Protein 4Y2F (pdb70)

Organism: Escherichia coli (strain K12) (NCBI:txid83333)

Foldseek 3Di:
DVCLLVVLLVQLVPDQDLVSLQVSLQVSCCVVLVWGKGKWFQDPVGQTPDQDDDPPDDDDDRVVLSVCQVQVHKAEDPDPHVNPDQWIWHFLDDPRHGGIIMIIHHPDSVSCPPVVNVVVVVSSSPSSSVSSVVNVVVVVVVD

InterPro domains:
  IPR003018 GAF domain [PF13492] (527-644)
  IPR003594 Histidine kinase/HSP90-like ATPase domain [PF02518] (776-882)
  IPR003594 Histidine kinase/HSP90-like ATPase domain [SM00387] (773-883)
  IPR003661 Signal transduction histidine kinase, dimerisation/phosphoacceptor domain [PF00512] (664-730)
  IPR003661 Signal transduction histidine kinase, dimerisation/phosphoacceptor domain [SM00388] (663-730)
  IPR003661 Signal transduction histidine kinase, dimerisation/phosphoacceptor domain [cd00082] (661-726)
  IPR003852 Signal transduction histidine kinase, osmosensitive K+ channel sensor, N-terminal [PF02702] (22-230)
  IPR004358 Signal transduction histidine kinase-related protein, C-terminal [PR00344] (810-824)
  IPR004358 Signal transduction histidine kinase-related protein, C-terminal [PR00344] (828-838)
  IPR004358 Signal transduction histidine kinase-related protein, C-terminal [PR00344] (843-861)
  IPR004358 Signal transduction histidine kinase-related protein, C-terminal [PR00344] (867-880)
  IPR005467 Histidine kinase domain [PS50109] (670-883)
  IPR025201 Sensor protein KdpD, transmembrane domain [PF13493] (403-508)
  IPR027417 P-loop containing nucleoside triphosphate hydrolase [G3DSA:3.40.50.300] (19-229)
  IPR029016 GAF-like domain superfamily [G3DSA:3.30.450.40] (512-656)
  IPR036097 Signal transduction histidine kinase, dimerisation/phosphoacceptor domain superfamily [SSF47384] (653-731)
  IPR036890 Histidine kinase/HSP90-like ATPase superfamily [G3DSA:3.30.565.10] (736-887)
  IPR036890 Histidine kinase/HSP90-like ATPase superfamily [SSF55874] (719-885)
  IPR038318 KdpD, transmembrane domain superfamily [G3DSA:1.20.120.620] (396-502)
  IPR052023 Sensor histidine kinase KdpD [PTHR45569] (2-881)

Secondary structure (DSSP, 8-state):
-TTHHHHHHHHHHT--SHHHHHHHHHHHHHHHHTEEEEEEEE-TTS-EE--SPPTTSPPPPHHHHHHHHHHT--EETTSSSSTTSSSEEEEEEETTEEEEEEEEEES-HHHHTSHHHHHHHHHHHHHHHHHHHHHHHHHHHH-

GO terms:
  GO:0005515 protein binding (F, IPI)
  GO:0000155 phosphorelay sensor kinase activity (F, IDA)
  GO:0005829 cytosol (C, IDA)
  GO:0005886 plasma membrane (C, IDA)
  GO:0030288 outer membrane-bounded periplasmic space (C, IDA)
  GO:0035865 cellular response to potassium ion (P, IDA)
  GO:0042803 protein homodimerization activity (F, IDA)
  GO:0046777 protein autophosphorylation (P, IDA)
  GO:0006470 protein dephosphorylation (P, IDA)
  GO:0106310 protein serine kinase activity (F, IDA)
  GO:0007165 signal transduction (P, IDA)
  GO:0018106 peptidyl-histidine phosphorylation (P, IMP)

Nearest PDB structures (foldseek):
  4y2f-assembly1_A  TM=1.007E+00  e=2.425E-27  Escherichia coli K-12
  4g3k-assembly1_A  TM=6.765E-01  e=1.809E-04  Aquifex aeolicus VF5
  5w10-assembly2_B  TM=6.649E-01  e=1.298E-03  Leptospira interrogans serovar Copenhageni str. Fiocruz L1-130
  3oov-assembly2_A  TM=7.134E-01  e=2.658E-03  Geobacter sulfurreducens PCA
  1tf1-assembly2_B  TM=4.638E-01  e=9.814E-01  Escherichia coli

Structure (mmCIF, N/CA/C/O backbone):
data_4Y2F
#
_entry.id   4Y2F
#
_cell.length_a   35.250
_cell.length_b   57.540
_cell.length_c   61.060
_cell.angle_alpha   90.00
_cell.angle_beta   90.00
_cell.angle_gamma   90.00
#
_symmetry.space_group_name_H-M   'P 21 21 2'
#
loop_
_entity.id
_entity.type
_entity.pdbx_description
1 polymer 'Sensor protein KdpD'
2 water water
#
loop_
_atom_site.group_PDB
_atom_site.id
_atom_site.type_symbol
_atom_site.label_atom_id
_atom_site.label_alt_id
_atom_site.label_comp_id
_atom_site.label_asym_id
_atom_site.label_entity_id
_atom_site.label_seq_id
_atom_site.pdbx_PDB_ins_code
_atom_site.Cartn_x
_atom_site.Cartn_y
_atom_site.Cartn_z
_atom_site.occupancy
_atom_site.B_iso_or_equiv
_atom_site.auth_seq_id
_atom_site.auth_comp_id
_atom_site.auth_asym_id
_atom_site.auth_atom_id
_atom_site.pdbx_PDB_model_num
ATOM 1 N N . GLY A 1 1 ? 7.083 28.022 32.392 1.00 29.21 -3 GLY A N 1
ATOM 2 C CA . GLY A 1 1 ? 7.194 29.383 31.886 1.00 26.02 -3 GLY A CA 1
ATOM 3 C C . GLY A 1 1 ? 8.343 30.183 32.481 1.00 26.89 -3 GLY A C 1
ATOM 4 O O . GLY A 1 1 ? 8.920 29.818 33.514 1.00 30.04 -3 GLY A O 1
ATOM 5 N N . ALA A 1 2 ? 8.652 31.303 31.816 1.00 25.75 -2 ALA A N 1
ATOM 6 C CA . ALA A 1 2 ? 9.783 32.146 32.190 1.00 27.80 -2 ALA A CA 1
ATOM 7 C C . ALA A 1 2 ? 9.669 32.653 33.620 1.00 32.79 -2 ALA A C 1
ATOM 8 O O . ALA A 1 2 ? 10.677 32.765 34.328 1.00 34.20 -2 ALA A O 1
ATOM 10 N N . MET A 1 3 ? 8.460 32.976 34.067 1.00 27.32 -1 MET A N 1
ATOM 11 C CA . MET A 1 3 ? 8.323 33.582 35.384 1.00 32.40 -1 MET A CA 1
ATOM 12 C C . MET A 1 3 ? 8.057 32.569 36.486 1.00 26.48 -1 MET A C 1
ATOM 13 O O . MET A 1 3 ? 7.975 32.961 37.656 1.00 27.66 -1 MET A O 1
ATOM 18 N N . ASP A 1 4 ? 7.969 31.281 36.151 1.00 23.25 0 ASP A N 1
ATOM 19 C CA . ASP A 1 4 ? 7.493 30.293 37.120 1.00 23.12 0 ASP A CA 1
ATOM 20 C C . ASP A 1 4 ? 8.463 30.109 38.282 1.00 23.03 0 ASP A C 1
ATOM 21 O O . ASP A 1 4 ? 8.033 29.940 39.432 1.00 21.59 0 ASP A O 1
ATOM 26 N N . LEU A 1 5 ? 9.769 30.105 38.007 1.00 20.63 515 LEU A N 1
ATOM 27 C CA . LEU A 1 5 ? 10.741 29.911 39.074 1.00 23.96 515 LEU A CA 1
ATOM 28 C C . LEU A 1 5 ? 10.642 31.033 40.099 1.00 23.53 515 LEU A C 1
ATOM 29 O O . LEU A 1 5 ? 10.649 30.790 41.313 1.00 24.97 515 LEU A O 1
ATOM 34 N N . TYR A 1 6 ? 10.558 32.275 39.616 1.00 26.39 516 TYR A N 1
ATOM 35 C CA . TYR A 1 6 ? 10.399 33.428 40.494 1.00 24.67 516 TYR A CA 1
ATOM 36 C C . TYR A 1 6 ? 9.100 33.344 41.289 1.00 22.83 516 TYR A C 1
ATOM 37 O O . TYR A 1 6 ? 9.088 33.628 42.493 1.00 23.84 516 TYR A O 1
ATOM 46 N N . GLU A 1 7 ? 7.996 32.961 40.638 1.00 22.85 517 GLU A N 1
ATOM 47 C CA . GLU A 1 7 ? 6.724 32.874 41.356 1.00 23.10 517 GLU A CA 1
ATOM 48 C C . GLU A 1 7 ? 6.752 31.773 42.407 1.00 21.37 517 GLU A C 1
ATOM 49 O O . GLU A 1 7 ? 6.212 31.944 43.510 1.00 26.06 517 GLU A O 1
ATOM 55 N N . MET A 1 8 ? 7.379 30.638 42.092 1.00 20.07 518 MET A N 1
ATOM 56 C CA . MET A 1 8 ? 7.513 29.592 43.095 1.00 18.96 518 MET A CA 1
ATOM 57 C C . MET A 1 8 ? 8.383 30.058 44.253 1.00 20.29 518 MET A C 1
ATOM 58 O O . MET A 1 8 ? 8.071 29.777 45.413 1.00 20.65 518 MET A O 1
ATOM 63 N N . SER A 1 9 ? 9.448 30.812 43.966 1.00 21.06 519 SER A N 1
ATOM 64 C CA . SER A 1 9 ? 10.313 31.299 45.041 1.00 24.17 519 SER A CA 1
ATOM 65 C C . SER A 1 9 ? 9.545 32.197 46.006 1.00 22.47 519 SER A C 1
ATOM 66 O O . SER A 1 9 ? 9.760 32.143 47.226 1.00 27.07 519 SER A O 1
ATOM 69 N N . LYS A 1 10 ? 8.634 33.027 45.487 1.00 23.27 520 LYS A N 1
ATOM 70 C CA . LYS A 1 10 ? 7.806 33.846 46.367 1.00 24.80 520 LYS A CA 1
ATOM 71 C C . LYS A 1 10 ? 6.925 32.980 47.253 1.00 24.27 520 LYS A C 1
ATOM 72 O O . LYS A 1 10 ? 6.770 33.261 48.451 1.00 26.26 520 LYS A O 1
ATOM 78 N N . ALA A 1 11 ? 6.354 31.914 46.686 1.00 22.95 521 ALA A N 1
ATOM 79 C CA . ALA A 1 11 ? 5.482 31.041 47.458 1.00 22.88 521 ALA A CA 1
ATOM 80 C C . ALA A 1 11 ? 6.278 30.213 48.463 1.00 22.46 521 ALA A C 1
ATOM 81 O O . ALA A 1 11 ? 5.814 29.983 49.587 1.00 27.65 521 ALA A O 1
ATOM 83 N N . LEU A 1 12 ? 7.481 29.768 48.080 1.00 21.52 522 LEU A N 1
ATOM 84 C CA . LEU A 1 12 ? 8.321 29.008 49.004 1.00 21.70 522 LEU A CA 1
ATOM 85 C C . LEU A 1 12 ? 8.822 29.867 50.156 1.00 22.86 522 LEU A C 1
ATOM 86 O O . LEU A 1 12 ? 9.009 29.358 51.271 1.00 27.47 522 LEU A O 1
ATOM 91 N N . ALA A 1 13 ? 9.035 31.168 49.914 1.00 23.62 523 ALA A N 1
ATOM 92 C CA . ALA A 1 13 ? 9.614 32.038 50.932 1.00 26.21 523 ALA A CA 1
ATOM 93 C C . ALA A 1 13 ? 8.711 32.162 52.148 1.00 32.79 523 ALA A C 1
ATOM 94 O O . ALA A 1 13 ? 9.201 32.395 53.263 1.00 28.96 523 ALA A O 1
ATOM 96 N N . VAL A 1 14 ? 7.397 32.018 51.963 1.00 26.23 524 VAL A N 1
ATOM 97 C CA . VAL A 1 14 ? 6.458 32.188 53.066 1.00 27.70 524 VAL A CA 1
ATOM 98 C C . VAL A 1 14 ? 5.973 30.866 53.635 1.00 28.17 524 VAL A C 1
ATOM 99 O O . VAL A 1 14 ? 5.142 30.867 54.562 1.00 33.23 524 VAL A O 1
ATOM 103 N N . GLY A 1 15 ? 6.449 29.743 53.106 1.00 28.52 525 GLY A N 1
ATOM 104 C CA . GLY A 1 15 ? 6.102 28.458 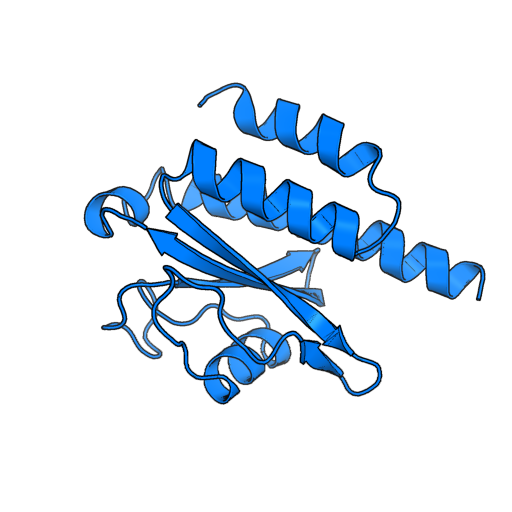53.689 1.00 30.45 525 GLY A CA 1
ATOM 105 C C . GLY A 1 15 ? 6.576 28.373 55.128 1.00 33.18 525 GLY A C 1
ATOM 106 O O . GLY A 1 15 ? 7.673 28.821 55.470 1.00 36.30 525 GLY A O 1
ATOM 107 N N . ARG A 1 16 ? 5.729 27.796 55.980 1.00 28.91 526 ARG A N 1
ATOM 108 C CA . ARG A 1 16 ? 6.000 27.721 57.407 1.00 33.56 526 ARG A CA 1
ATOM 109 C C . ARG A 1 16 ? 6.261 26.308 57.907 1.00 31.24 526 ARG A C 1
ATOM 110 O O . 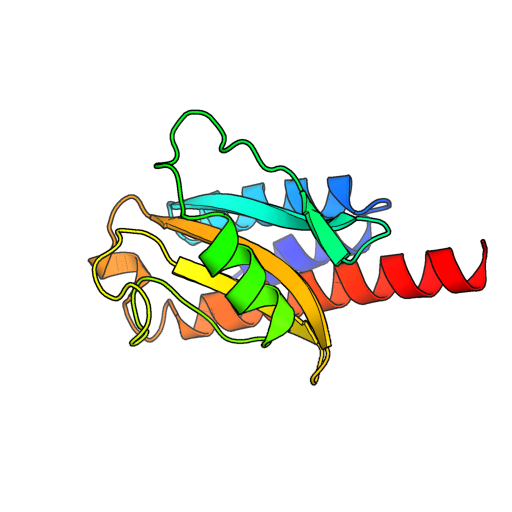ARG A 1 16 ? 6.651 26.148 59.070 1.00 40.85 526 ARG A O 1
ATOM 118 N N . SER A 1 17 ? 6.038 25.290 57.079 1.00 32.87 527 SER A N 1
ATOM 119 C CA . SER A 1 17 ? 6.134 23.897 57.489 1.00 36.42 527 SER A CA 1
ATOM 120 C C . SER A 1 17 ? 6.570 23.084 56.284 1.00 33.34 527 SER A C 1
ATOM 121 O O . SER A 1 17 ? 6.337 23.502 55.144 1.00 30.04 527 SER A O 1
ATOM 124 N N . PRO A 1 18 ? 7.206 21.928 56.495 1.00 31.48 528 PRO A N 1
ATOM 125 C CA . PRO A 1 18 ? 7.513 21.054 55.352 1.00 31.65 528 PRO A CA 1
ATOM 126 C C . PRO A 1 18 ? 6.305 20.747 54.483 1.00 33.28 528 PRO A C 1
ATOM 127 O O . PRO A 1 18 ? 6.427 20.698 53.252 1.00 29.43 528 PRO A O 1
ATOM 131 N N . GLN A 1 19 ? 5.133 20.559 55.093 1.00 35.14 529 GLN A N 1
ATOM 132 C CA . GLN A 1 19 ? 3.931 20.280 54.315 1.00 37.82 529 GLN A CA 1
ATOM 133 C C . GLN A 1 19 ? 3.567 21.456 53.414 1.00 33.98 529 GLN A C 1
ATOM 134 O O . GLN A 1 19 ? 3.151 21.255 52.265 1.00 33.39 529 GLN A O 1
ATOM 140 N N . ASP A 1 20 ? 3.715 22.685 53.920 1.00 32.76 530 ASP A N 1
ATOM 141 C CA . ASP A 1 20 ? 3.573 23.871 53.077 1.00 31.16 530 ASP A CA 1
ATOM 142 C C . ASP A 1 20 ? 4.506 23.802 51.875 1.00 26.22 530 ASP A C 1
ATOM 143 O O . ASP A 1 20 ? 4.089 24.043 50.736 1.00 25.19 530 ASP A O 1
ATOM 148 N N . ILE A 1 21 ? 5.789 23.516 52.122 1.00 24.93 531 ILE A N 1
ATOM 149 C CA . ILE A 1 21 ? 6.767 23.465 51.036 1.00 23.60 531 ILE A CA 1
ATOM 150 C C . ILE A 1 21 ? 6.403 22.373 50.040 1.00 24.72 531 ILE A C 1
ATOM 151 O O . ILE A 1 21 ? 6.480 22.575 48.822 1.00 24.82 531 ILE A O 1
ATOM 156 N N . ALA A 1 22 ? 6.007 21.201 50.542 1.00 25.99 532 ALA A N 1
ATOM 157 C CA . ALA A 1 22 ? 5.633 20.099 49.665 1.00 25.37 532 ALA A CA 1
ATOM 158 C C . ALA A 1 22 ? 4.442 20.472 48.791 1.00 25.02 532 ALA A C 1
ATOM 159 O O . ALA A 1 22 ? 4.452 20.233 47.578 1.00 27.08 532 ALA A O 1
ATOM 161 N N . ALA A 1 23 ? 3.406 21.071 49.390 1.00 25.57 533 ALA A N 1
ATOM 162 C CA . ALA A 1 23 ? 2.227 21.448 48.614 1.00 27.17 533 ALA A CA 1
ATOM 163 C C . ALA A 1 23 ? 2.573 22.479 47.546 1.00 25.90 533 ALA A C 1
ATOM 164 O O . ALA A 1 23 ? 2.162 22.349 46.386 1.00 25.45 533 ALA A O 1
ATOM 166 N N . THR A 1 24 ? 3.343 23.505 47.916 1.00 24.01 534 THR A N 1
ATOM 167 C CA . THR A 1 24 ? 3.757 24.509 46.946 1.00 25.36 534 THR A CA 1
ATOM 168 C C . THR A 1 24 ? 4.586 23.887 45.835 1.00 25.84 534 THR A C 1
ATOM 169 O O . THR A 1 24 ? 4.375 24.170 44.651 1.00 21.43 534 THR A O 1
ATOM 173 N N . SER A 1 25 ? 5.542 23.041 46.195 1.00 22.76 535 SER A N 1
ATOM 174 C CA . SER A 1 25 ? 6.377 22.426 45.173 1.00 22.92 535 SER A CA 1
ATOM 175 C C . SER A 1 25 ? 5.545 21.590 44.201 1.00 25.06 535 SER A C 1
ATOM 176 O O . SER A 1 25 ? 5.746 21.655 42.985 1.00 24.18 535 SER A O 1
ATOM 179 N N . GLU A 1 26 ? 4.582 20.821 44.712 1.00 24.57 536 GLU A N 1
ATOM 180 C CA . GLU A 1 26 ? 3.741 20.004 43.841 1.00 28.67 536 GLU A CA 1
ATOM 181 C C . GLU A 1 26 ? 2.886 20.861 42.910 1.00 23.69 536 GLU A C 1
ATOM 182 O O . GLU A 1 26 ? 2.768 20.557 41.716 1.00 27.23 536 GLU A O 1
ATOM 188 N N . GLN A 1 27 ? 2.309 21.949 43.425 1.00 23.01 537 GLN A N 1
ATOM 189 C CA . GLN A 1 27 ? 1.494 22.830 42.593 1.00 26.56 537 GLN A CA 1
ATOM 190 C C . GLN A 1 27 ? 2.305 23.366 41.423 1.00 27.98 537 GLN A C 1
ATOM 191 O O . GLN A 1 27 ? 1.869 23.315 40.264 1.00 23.28 537 GLN A O 1
ATOM 197 N N . PHE A 1 28 ? 3.510 23.858 41.706 1.00 20.37 538 PHE A N 1
ATOM 198 C CA . PHE A 1 28 ? 4.286 24.514 40.664 1.00 18.92 538 PHE A CA 1
ATOM 199 C C . PHE A 1 28 ? 4.942 23.510 39.727 1.00 21.09 538 PHE A C 1
ATOM 200 O O . PHE A 1 28 ? 5.035 23.746 38.517 1.00 18.89 538 PHE A O 1
ATOM 208 N N . ILE A 1 29 ? 5.420 22.382 40.254 1.00 22.35 539 ILE A N 1
ATOM 209 C CA . ILE A 1 29 ? 6.003 21.391 39.357 1.00 23.51 539 ILE A CA 1
ATOM 210 C C . ILE A 1 29 ? 4.927 20.813 38.438 1.00 20.97 539 ILE A C 1
ATOM 211 O O . ILE A 1 29 ? 5.154 20.624 37.236 1.00 24.25 539 ILE A O 1
ATOM 216 N N . ALA A 1 30 ? 3.722 20.578 38.972 1.00 25.49 540 ALA A N 1
ATOM 217 C CA . ALA A 1 30 ? 2.606 20.098 38.156 1.00 35.08 540 ALA A CA 1
ATOM 218 C C . ALA A 1 30 ? 2.277 21.054 37.029 1.00 28.19 540 ALA A C 1
ATOM 219 O O . ALA A 1 30 ? 2.098 20.635 35.880 1.00 36.94 540 ALA A O 1
ATOM 221 N N . SER A 1 31 ? 2.185 22.345 37.339 1.00 22.96 541 SER A N 1
ATOM 222 C CA . SER A 1 31 ? 1.808 23.331 36.340 1.00 21.95 541 SER A CA 1
ATOM 223 C C . SER A 1 31 ? 2.933 23.563 35.332 1.00 25.67 541 SER A C 1
ATOM 224 O O . SER A 1 31 ? 2.703 23.541 34.118 1.00 34.50 541 SER A O 1
ATOM 227 N N . THR A 1 32 ? 4.160 23.788 35.817 1.00 19.56 542 THR A N 1
ATOM 228 C CA . THR A 1 32 ? 5.257 24.153 34.928 1.00 17.94 542 THR A CA 1
ATOM 229 C C . THR A 1 32 ? 5.666 22.989 34.035 1.00 18.25 542 THR A C 1
ATOM 230 O O . THR A 1 32 ? 6.028 23.193 32.872 1.00 19.95 542 THR A O 1
ATOM 234 N N . PHE A 1 33 ? 5.657 21.762 34.571 1.00 15.44 543 PHE A N 1
ATOM 235 C CA . PHE A 1 33 ? 6.196 20.613 33.852 1.00 16.47 543 PHE A CA 1
ATOM 236 C C . PHE A 1 33 ? 5.116 19.657 33.387 1.00 16.10 543 PHE A C 1
ATOM 237 O O . PHE A 1 33 ? 5.437 18.563 32.912 1.00 18.04 543 PHE A O 1
ATOM 245 N N . HIS A 1 34 ? 3.849 20.049 33.500 1.00 14.07 544 HIS A N 1
ATOM 246 C CA . HIS A 1 34 ? 2.729 19.247 32.996 1.00 13.89 544 HIS A CA 1
ATOM 247 C C . HIS A 1 34 ? 2.810 17.817 33.511 1.00 14.48 544 HIS A C 1
ATOM 248 O O . HIS A 1 34 ? 2.856 16.845 32.739 1.00 15.85 544 HIS A O 1
ATOM 255 N N . ALA A 1 35 ? 2.826 17.699 34.835 1.00 13.18 545 ALA A N 1
ATOM 256 C CA . ALA A 1 35 ? 3.168 16.431 35.469 1.00 12.71 545 ALA A CA 1
ATOM 257 C C . ALA A 1 35 ? 2.440 16.306 36.789 1.00 17.73 545 ALA A C 1
ATOM 258 O O . ALA A 1 35 ? 2.028 17.301 37.387 1.00 25.84 545 ALA A O 1
ATOM 260 N N . ARG A 1 36 ? 2.244 15.074 37.228 1.00 12.99 546 ARG A N 1
ATOM 261 C CA . ARG A 1 36 ? 1.860 14.845 38.610 1.00 12.25 546 ARG A CA 1
ATOM 262 C C . ARG A 1 36 ? 3.132 14.660 39.422 1.00 12.58 546 ARG A C 1
ATOM 263 O O . ARG A 1 36 ? 4.145 14.165 38.917 1.00 15.07 546 ARG A O 1
ATOM 271 N N . SER A 1 37 ? 3.109 15.095 40.672 1.00 13.79 547 SER A N 1
ATOM 272 C CA . SER A 1 37 ? 4.327 14.962 41.453 1.00 14.68 547 SER A CA 1
ATOM 273 C C . SER A 1 37 ? 3.987 14.736 42.909 1.00 14.68 547 SER A C 1
ATOM 274 O O . SER A 1 37 ? 2.908 15.097 43.389 1.00 17.65 547 SER A O 1
ATOM 277 N N . GLN A 1 38 ? 4.948 14.142 43.614 1.00 14.20 548 GLN A N 1
ATOM 278 C CA . GLN A 1 38 ? 4.830 13.911 45.044 1.00 13.51 548 GLN A CA 1
ATOM 279 C C . GLN A 1 38 ? 6.189 14.162 45.679 1.00 14.82 548 GLN A C 1
ATOM 280 O O . GLN A 1 38 ? 7.189 13.548 45.281 1.00 14.48 548 GLN A O 1
ATOM 286 N N . VAL A 1 39 ? 6.219 15.061 46.654 1.00 16.07 549 VAL A N 1
ATOM 287 C CA . VAL A 1 39 ? 7.394 15.282 47.484 1.00 14.33 549 VAL A CA 1
ATOM 288 C C . VAL A 1 39 ? 7.367 14.292 48.642 1.00 15.37 549 VAL A C 1
ATOM 289 O O . VAL A 1 39 ? 6.321 14.082 49.277 1.00 17.02 549 VAL A O 1
ATOM 293 N N . LEU A 1 40 ? 8.520 13.671 48.891 1.00 15.59 550 LEU A N 1
ATOM 294 C CA . LEU A 1 40 ? 8.720 12.717 49.976 1.00 16.29 550 LEU A CA 1
ATOM 295 C C . LEU A 1 40 ? 9.772 13.277 50.925 1.00 17.09 550 LEU A C 1
ATOM 296 O O . LEU A 1 40 ? 10.840 13.714 50.485 1.00 17.27 550 LEU A O 1
ATOM 301 N N . LEU A 1 41 ? 9.483 13.234 52.228 1.00 18.60 551 LEU A N 1
ATOM 302 C CA . LEU A 1 41 ? 10.357 13.810 53.239 1.00 20.90 551 LEU A CA 1
ATOM 303 C C . LEU A 1 41 ? 10.741 12.749 54.263 1.00 24.27 551 LEU A C 1
ATOM 304 O O . LEU A 1 41 ? 9.927 11.873 54.584 1.00 25.36 551 LEU A O 1
ATOM 309 N N . PRO A 1 42 ? 11.964 12.794 54.792 1.00 24.33 552 PRO A N 1
ATOM 310 C CA . PRO A 1 42 ? 12.366 11.807 55.802 1.00 26.27 552 PRO A CA 1
ATOM 311 C C . PRO A 1 42 ? 11.671 12.044 57.133 1.00 32.52 552 PRO A C 1
ATOM 312 O O . PRO A 1 42 ? 11.423 13.182 57.539 1.00 35.05 552 PRO A O 1
ATOM 316 N N . ASP A 1 43 ? 11.366 10.946 57.820 1.00 30.58 553 ASP A N 1
ATOM 317 C CA . ASP A 1 43 ? 10.859 11.018 59.185 1.00 34.84 553 ASP A CA 1
ATOM 318 C C . ASP A 1 43 ? 12.032 11.008 60.167 1.00 39.28 553 ASP A C 1
ATOM 319 O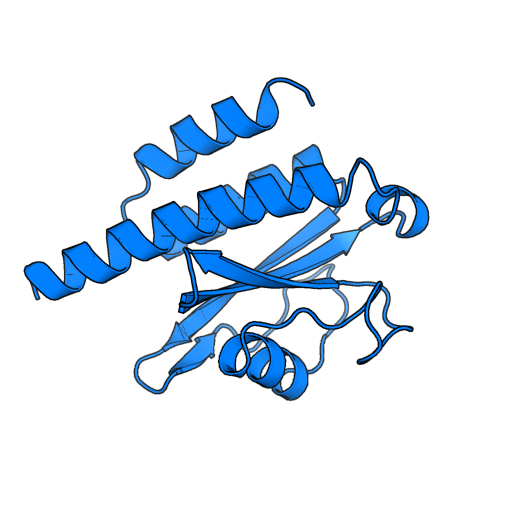 O . ASP A 1 43 ? 13.188 11.210 59.783 1.00 37.65 553 ASP A O 1
ATOM 324 N N . ASP A 1 44 ? 11.732 10.763 61.451 1.00 45.50 554 ASP A N 1
ATOM 325 C CA . ASP A 1 44 ? 12.755 10.732 62.496 1.00 54.20 554 ASP A CA 1
ATOM 326 C C . ASP A 1 44 ? 13.881 9.766 62.170 1.00 52.08 554 ASP A C 1
ATOM 327 O O . ASP A 1 44 ? 15.036 10.007 62.542 1.00 52.65 554 ASP A O 1
ATOM 332 N N . ASN A 1 45 ? 13.561 8.657 61.512 1.00 44.21 555 ASN A N 1
ATOM 333 C CA . ASN A 1 45 ? 14.511 7.589 61.246 1.00 51.92 555 ASN A CA 1
ATOM 334 C C . ASN A 1 45 ? 15.207 7.736 59.899 1.00 41.82 555 ASN A C 1
ATOM 335 O O . ASN A 1 45 ? 16.041 6.892 59.554 1.00 49.23 555 ASN A O 1
ATOM 340 N N . GLY A 1 46 ? 14.898 8.783 59.141 1.00 39.44 556 GLY A N 1
ATOM 341 C CA . GLY A 1 46 ? 15.411 8.902 57.794 1.00 36.68 556 GLY A CA 1
ATOM 342 C C . GLY A 1 46 ? 14.633 8.139 56.746 1.00 39.94 556 GLY A C 1
ATOM 343 O O . GLY A 1 46 ? 15.108 8.024 55.611 1.00 38.82 556 GLY A O 1
ATOM 344 N N . LYS A 1 47 ? 13.459 7.608 57.085 1.00 38.23 557 LYS A N 1
ATOM 345 C CA . LYS A 1 47 ? 12.624 6.893 56.127 1.00 35.74 557 LYS A CA 1
ATOM 346 C C . LYS A 1 47 ? 11.593 7.836 55.518 1.00 37.22 557 LYS A C 1
ATOM 347 O O . LYS A 1 47 ? 10.965 8.632 56.222 1.00 31.92 557 LYS A O 1
ATOM 353 N N . LEU A 1 48 ? 11.415 7.730 54.205 1.00 30.40 558 LEU A N 1
ATOM 354 C CA . LEU A 1 48 ? 10.633 8.705 53.456 1.00 27.69 558 LEU A CA 1
ATOM 355 C C . LEU A 1 48 ? 9.141 8.538 53.704 1.00 35.10 558 LEU A C 1
ATOM 356 O O . LEU A 1 48 ? 8.633 7.419 53.814 1.00 34.20 558 LEU A O 1
ATOM 361 N N . GLN A 1 49 ? 8.435 9.664 53.767 1.00 26.93 559 GLN A N 1
ATOM 362 C CA . GLN A 1 49 ? 6.991 9.669 53.918 1.00 31.78 559 GLN A CA 1
ATOM 363 C C . GLN A 1 49 ? 6.398 10.727 53.000 1.00 31.61 559 GLN A C 1
ATOM 364 O O . GLN A 1 49 ? 7.005 11.784 52.792 1.00 28.09 559 GLN A O 1
ATOM 370 N N . PRO A 1 50 ? 5.207 10.476 52.440 1.00 32.81 560 PRO A N 1
ATOM 371 C CA . PRO A 1 50 ? 4.394 9.269 52.657 1.00 39.54 560 PRO A CA 1
ATOM 372 C C . PRO A 1 50 ? 4.880 8.019 51.906 1.00 58.92 560 PRO A C 1
ATOM 373 O O . PRO A 1 50 ? 5.690 8.118 50.981 1.00 56.8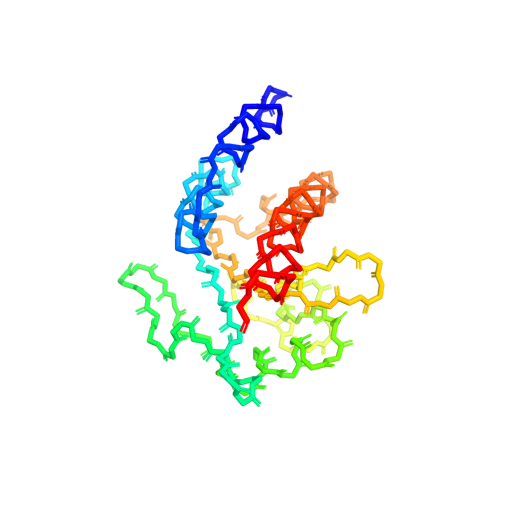4 560 PRO A O 1
ATOM 377 N N . LEU A 1 51 ? 4.397 6.850 52.334 1.00 73.64 561 LEU A N 1
ATOM 378 C CA . LEU A 1 51 ? 4.620 5.589 51.637 1.00 75.10 561 LEU A CA 1
ATOM 379 C C . LEU A 1 51 ? 3.476 5.229 50.698 1.00 78.98 561 LEU A C 1
ATOM 380 O O . LEU A 1 51 ? 3.494 4.144 50.106 1.00 78.53 561 LEU A O 1
ATOM 385 N N . THR A 1 52 ? 2.488 6.111 50.552 1.00 78.72 562 THR A N 1
ATOM 386 C CA . THR A 1 52 ? 1.294 5.857 49.755 1.00 78.08 562 THR A CA 1
ATOM 387 C C . THR A 1 52 ? 1.206 6.907 48.655 1.00 73.64 562 THR A C 1
ATOM 388 O O . THR A 1 52 ? 1.144 8.108 48.941 1.00 74.66 562 THR A O 1
ATOM 392 N N . HIS A 1 53 ? 1.190 6.451 47.404 1.00 66.58 563 HIS A N 1
ATOM 393 C CA . HIS A 1 53 ? 1.127 7.354 46.267 1.00 53.77 563 HIS A CA 1
ATOM 394 C C . HIS A 1 53 ? -0.272 7.959 46.151 1.00 49.21 563 HIS A C 1
ATOM 395 O O . HIS A 1 53 ? -1.258 7.360 46.590 1.00 41.68 563 HIS A O 1
ATOM 402 N N . PRO A 1 54 ? -0.390 9.136 45.550 1.00 47.22 564 PRO A N 1
ATOM 403 C CA . PRO A 1 54 ? -1.711 9.744 45.384 1.00 49.20 564 PRO A CA 1
ATOM 404 C C . PRO A 1 54 ? -2.414 9.232 44.133 1.00 46.40 564 PRO A C 1
ATOM 405 O O . PRO A 1 54 ? -1.792 8.736 43.187 1.00 30.68 564 PRO A O 1
ATOM 409 N N . GLN A 1 55 ? -3.744 9.341 44.156 1.00 50.36 565 GLN A N 1
ATOM 410 C CA . GLN A 1 55 ? -4.544 8.997 42.988 1.00 53.12 565 GLN A CA 1
ATOM 411 C C . GLN A 1 55 ? -4.038 9.765 41.777 1.00 46.99 565 GLN A C 1
ATOM 412 O O . GLN A 1 55 ? -3.730 10.957 41.860 1.00 54.28 565 GLN A O 1
ATOM 418 N N . GLY A 1 56 ? -3.922 9.067 40.653 1.00 36.25 566 GLY A N 1
ATOM 419 C CA . GLY A 1 56 ? -3.427 9.654 39.432 1.00 26.52 566 GLY A CA 1
ATOM 420 C C . GLY A 1 56 ? -1.958 9.398 39.149 1.00 22.75 566 GLY A C 1
ATOM 421 O O . GLY A 1 56 ? -1.534 9.565 38.004 1.00 23.27 566 GLY A O 1
ATOM 422 N N . MET A 1 57 ? -1.168 9.021 40.155 1.00 21.97 567 MET A N 1
ATOM 423 C CA . MET A 1 57 ? 0.219 8.633 39.935 1.00 21.14 567 MET A CA 1
ATOM 424 C C . MET A 1 57 ? 0.380 7.117 39.921 1.00 21.42 567 MET A C 1
ATOM 425 O O . MET A 1 57 ? -0.269 6.395 40.681 1.00 23.17 567 MET A O 1
ATOM 430 N N . THR A 1 58 ? 1.276 6.651 39.072 1.00 21.52 568 THR A N 1
ATOM 431 C CA . THR A 1 58 ? 1.610 5.237 39.067 1.00 22.09 568 THR A CA 1
ATOM 432 C C . THR A 1 58 ? 2.472 4.943 40.293 1.00 20.89 568 THR A C 1
ATOM 433 O O . THR A 1 58 ? 3.285 5.775 40.698 1.00 21.90 568 THR A O 1
ATOM 437 N N . PRO A 1 59 ? 2.305 3.778 40.925 1.00 21.38 569 PRO A N 1
ATOM 438 C CA . PRO A 1 59 ? 3.133 3.468 42.099 1.00 22.18 569 PRO A CA 1
ATOM 439 C C . PRO A 1 59 ? 4.603 3.338 41.729 1.00 24.45 569 PRO A C 1
ATOM 440 O O . PRO A 1 59 ? 4.955 2.700 40.734 1.00 28.30 569 PRO A O 1
ATOM 444 N N . TRP A 1 60 ? 5.458 3.928 42.550 1.00 24.40 570 TRP A N 1
ATOM 445 C CA . TRP A 1 60 ? 6.902 3.803 42.402 1.00 28.70 570 TRP A CA 1
ATOM 446 C C . TRP A 1 60 ? 7.430 2.824 43.438 1.00 32.60 570 TRP A C 1
ATOM 447 O O . TRP A 1 60 ? 6.725 2.416 44.365 1.00 25.87 570 TRP A O 1
ATOM 458 N N . ASP A 1 61 ? 8.686 2.430 43.262 1.00 32.40 571 ASP A N 1
ATOM 459 C CA . ASP A 1 61 ? 9.302 1.493 44.188 1.00 34.45 571 ASP A CA 1
ATOM 460 C C . ASP A 1 61 ? 9.794 2.257 45.412 1.00 20.20 571 ASP A C 1
ATOM 461 O O . ASP A 1 61 ? 10.665 3.129 45.300 1.00 23.03 571 ASP A O 1
ATOM 466 N N . ASP A 1 62 ? 9.220 1.937 46.578 1.00 31.28 572 ASP A N 1
ATOM 467 C CA . ASP A 1 62 ? 9.575 2.640 47.808 1.00 34.20 572 ASP A CA 1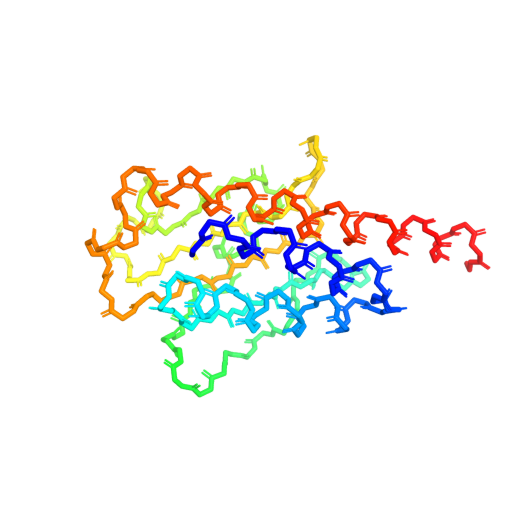
ATOM 468 C C . ASP A 1 62 ? 11.047 2.477 48.146 1.00 27.52 572 ASP A C 1
ATOM 469 O O . ASP A 1 62 ? 11.681 3.415 48.645 1.00 22.40 572 ASP A O 1
ATOM 474 N N . ALA A 1 63 ? 11.611 1.297 47.891 1.00 25.68 573 ALA A N 1
ATOM 475 C CA . ALA A 1 63 ? 12.996 1.057 48.270 1.00 27.97 573 ALA A CA 1
ATOM 476 C C . ALA A 1 63 ? 13.974 1.746 47.330 1.00 23.28 573 ALA A C 1
ATOM 477 O O . ALA A 1 63 ? 15.043 2.182 47.773 1.00 23.84 573 ALA A O 1
ATOM 479 N N . ILE A 1 64 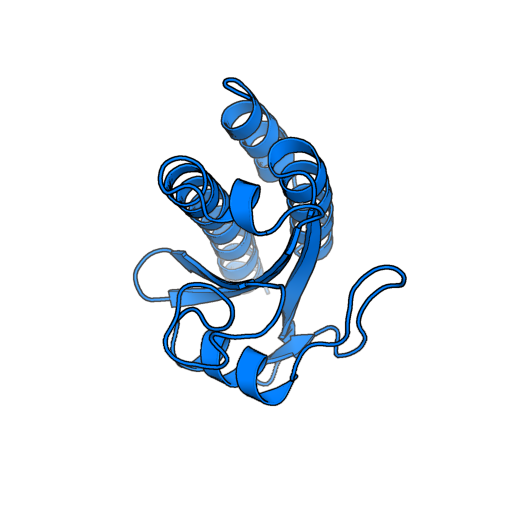? 13.628 1.874 46.047 1.00 21.88 574 ILE A N 1
ATOM 480 C CA . ILE A 1 64 ? 14.463 2.637 45.128 1.00 19.54 574 ILE A CA 1
ATOM 481 C C . ILE A 1 64 ? 14.384 4.127 45.447 1.00 18.44 574 ILE A C 1
ATOM 482 O O . ILE A 1 64 ? 15.395 4.842 45.392 1.00 19.54 574 ILE A O 1
ATOM 487 N N . ALA A 1 65 ? 13.194 4.607 45.830 1.00 17.49 575 ALA A N 1
ATOM 488 C CA . ALA A 1 65 ? 13.085 5.975 46.331 1.00 16.09 575 ALA A CA 1
ATOM 489 C C . ALA A 1 65 ? 13.990 6.179 47.541 1.00 15.32 575 ALA A C 1
ATOM 490 O O . ALA A 1 65 ? 14.745 7.159 47.611 1.00 17.96 575 ALA A O 1
ATOM 492 N N . GLN A 1 66 ? 13.948 5.246 48.500 1.00 19.35 576 GLN A N 1
ATOM 493 C CA . GLN A 1 66 ? 14.843 5.349 49.647 1.00 20.49 576 GLN A CA 1
ATOM 494 C C . GLN A 1 66 ? 16.306 5.349 49.208 1.00 20.11 576 GLN A C 1
ATOM 495 O O . GLN A 1 66 ? 17.124 6.096 49.763 1.00 24.65 576 GLN A O 1
ATOM 501 N N . TRP A 1 67 ? 16.656 4.514 48.219 1.00 19.29 577 TRP A N 1
ATOM 502 C CA . TRP A 1 67 ? 18.022 4.482 47.689 1.00 22.50 577 TRP A CA 1
ATOM 503 C C . TRP A 1 67 ? 18.430 5.842 47.133 1.00 19.30 577 TRP A C 1
ATOM 504 O O . TRP A 1 67 ? 19.544 6.324 47.383 1.00 21.99 577 TRP A O 1
ATOM 515 N N . SER A 1 68 ? 17.540 6.468 46.356 1.00 17.74 578 SER A N 1
ATOM 516 C CA . SER A 1 68 ? 17.826 7.777 45.786 1.00 17.32 578 SER A CA 1
ATOM 517 C C . SER A 1 68 ? 18.078 8.810 46.880 1.00 18.82 578 SER A C 1
ATOM 518 O O . SER A 1 68 ? 19.008 9.626 46.774 1.00 18.56 578 SER A O 1
ATOM 521 N N . PHE A 1 69 ? 17.249 8.798 47.929 1.00 16.81 579 PHE A N 1
ATOM 522 C CA . PHE A 1 69 ? 17.420 9.731 49.039 1.00 19.69 579 PHE A CA 1
ATOM 523 C C . PHE A 1 69 ? 18.711 9.456 49.798 1.00 21.76 579 PHE A C 1
ATOM 524 O O . PHE A 1 69 ? 19.450 10.383 50.155 1.00 24.07 579 PHE A O 1
ATOM 532 N N . ASP A 1 70 ? 18.985 8.179 50.077 1.00 21.59 580 ASP A N 1
ATOM 533 C CA . ASP A 1 70 ? 20.159 7.822 50.865 1.00 27.00 580 ASP A CA 1
ATOM 534 C C . ASP A 1 70 ? 21.448 8.177 50.133 1.00 25.14 580 ASP A C 1
ATOM 535 O O . ASP A 1 70 ? 22.420 8.621 50.758 1.00 30.14 580 ASP A O 1
ATOM 540 N N . LYS A 1 71 ? 21.482 7.971 48.815 1.00 25.23 581 LYS A N 1
ATOM 541 C CA . LYS A 1 71 ? 22.675 8.195 48.006 1.00 28.28 581 LYS A CA 1
ATOM 542 C C . LYS A 1 71 ? 22.740 9.596 47.412 1.00 24.62 581 LYS A C 1
ATOM 543 O O . LYS A 1 71 ? 23.797 9.984 46.900 1.00 27.33 581 LYS A O 1
ATOM 549 N N . GLY A 1 72 ? 21.650 10.353 47.473 1.00 21.47 582 GLY A N 1
ATOM 550 C CA . GLY A 1 72 ? 21.598 11.649 46.813 1.00 19.39 582 GLY A CA 1
ATOM 551 C C . GLY A 1 72 ? 21.723 11.564 45.309 1.00 20.14 582 GLY A C 1
ATOM 552 O O . GLY A 1 72 ? 22.376 12.412 44.693 1.00 20.99 582 GLY A O 1
ATOM 553 N N . LEU A 1 73 ? 21.135 10.533 44.702 1.00 19.81 583 LEU A N 1
ATOM 554 C CA . LEU A 1 73 ? 21.278 10.273 43.282 1.00 18.29 583 LEU A CA 1
ATOM 555 C C . LEU A 1 73 ? 19.899 10.072 42.673 1.00 15.54 583 LEU A C 1
ATOM 556 O O . LEU A 1 73 ? 19.020 9.473 43.304 1.00 18.32 583 LEU A O 1
ATOM 561 N N . PRO A 1 74 ? 19.680 10.553 41.454 1.00 15.70 584 PRO A N 1
ATOM 562 C CA . PRO A 1 74 ? 18.394 10.325 40.794 1.00 15.68 584 PRO A CA 1
ATOM 563 C C . PRO A 1 74 ? 18.244 8.872 40.351 1.00 16.02 584 PRO A C 1
ATOM 564 O O . PRO A 1 74 ? 19.223 8.131 40.191 1.00 17.02 584 PRO A O 1
ATOM 568 N N . ALA A 1 75 ? 16.984 8.472 40.178 1.00 14.27 585 ALA A N 1
ATOM 569 C CA . ALA A 1 75 ? 16.628 7.170 39.637 1.00 14.67 585 ALA A CA 1
ATOM 570 C C . ALA A 1 75 ? 15.422 7.375 38.720 1.00 14.20 585 ALA A C 1
ATOM 571 O O . ALA A 1 75 ? 14.849 8.472 38.621 1.00 17.58 585 ALA A O 1
ATOM 573 N N . GLY A 1 76 ? 15.016 6.325 38.053 1.00 18.03 586 GLY A N 1
ATOM 574 C CA . GLY A 1 76 ? 13.928 6.447 37.130 1.00 14.23 586 GLY A CA 1
ATOM 575 C C . GLY A 1 76 ? 14.427 6.899 35.775 1.00 11.61 586 GLY A C 1
ATOM 576 O O . GLY A 1 76 ? 15.599 6.755 35.412 1.00 12.77 586 GLY A O 1
ATOM 577 N N . ALA A 1 77 ? 13.497 7.452 35.016 1.00 12.14 587 ALA A N 1
ATOM 578 C CA . ALA A 1 77 ? 13.790 7.844 33.641 1.00 12.87 587 ALA A CA 1
ATOM 579 C C . ALA A 1 77 ? 14.969 8.809 33.572 1.00 13.62 587 ALA A C 1
ATOM 580 O O . ALA A 1 77 ? 15.085 9.740 34.372 1.00 14.02 587 ALA A O 1
ATOM 582 N N . GLY A 1 78 ? 15.840 8.580 32.587 1.00 13.40 588 GLY A N 1
ATOM 583 C CA . GLY A 1 78 ? 17.023 9.395 32.435 1.00 15.36 588 GLY A CA 1
ATOM 584 C C . GLY A 1 78 ? 18.224 8.913 33.215 1.00 14.41 588 GLY A C 1
ATOM 585 O O . GLY A 1 78 ? 19.282 9.553 33.148 1.00 16.78 588 GLY A O 1
ATOM 586 N N . THR A 1 79 ? 18.097 7.799 33.941 1.00 13.41 589 THR A N 1
ATOM 587 C CA . THR A 1 79 ? 19.187 7.212 34.717 1.00 14.19 589 THR A CA 1
ATOM 588 C C . THR A 1 79 ? 19.348 5.743 34.352 1.00 13.91 589 THR A C 1
ATOM 589 O O . THR A 1 79 ? 18.511 5.147 33.664 1.00 16.00 589 THR A O 1
ATOM 593 N N . ASP A 1 80 ? 20.410 5.137 34.869 1.00 14.72 590 ASP A N 1
ATOM 594 C CA . ASP A 1 80 ? 20.658 3.715 34.655 1.00 15.80 590 ASP A CA 1
ATOM 595 C C . ASP A 1 80 ? 19.989 2.833 35.710 1.00 15.40 590 ASP A C 1
ATOM 596 O O . ASP A 1 80 ? 20.158 1.611 35.663 1.00 16.57 590 ASP A O 1
ATOM 601 N N . THR A 1 81 ? 19.220 3.409 36.636 1.00 14.96 591 THR A N 1
ATOM 602 C CA . THR A 1 81 ? 18.473 2.680 37.662 1.00 16.51 591 THR A CA 1
ATOM 603 C C . THR A 1 81 ? 16.987 2.851 37.340 1.00 13.92 591 THR A C 1
ATOM 604 O O . THR A 1 81 ? 16.465 3.969 37.378 1.00 20.76 591 THR A O 1
ATOM 608 N N . LEU A 1 82 ? 16.293 1.763 37.065 1.00 27.03 592 LEU A N 1
ATOM 609 C CA . LEU A 1 82 ? 14.930 1.832 36.556 1.00 18.97 592 LEU A CA 1
ATOM 610 C C . LEU A 1 82 ? 14.820 2.798 35.373 1.00 16.25 592 LEU A C 1
ATOM 611 O O . LEU A 1 82 ? 13.978 3.708 35.387 1.00 15.71 592 LEU A O 1
ATOM 616 N N . PRO A 1 83 ? 15.622 2.615 34.322 1.00 15.08 593 PRO A N 1
ATOM 617 C CA . PRO A 1 83 ? 15.554 3.525 33.168 1.00 16.37 593 PRO A CA 1
ATOM 618 C C . PRO A 1 83 ? 14.227 3.490 32.450 1.00 16.36 593 PRO A C 1
ATOM 619 O O . PRO A 1 83 ? 13.907 4.447 31.732 1.00 16.97 593 PRO A O 1
ATOM 623 N N . GLY A 1 84 ? 13.451 2.423 32.607 1.00 14.67 594 GLY A N 1
ATOM 624 C CA . GLY A 1 84 ? 12.253 2.240 31.823 1.00 13.67 594 GLY A CA 1
ATOM 625 C C . GLY A 1 84 ? 10.960 2.688 32.463 1.00 13.32 594 GLY A C 1
ATOM 626 O O . GLY A 1 84 ? 9.905 2.552 31.839 1.00 15.87 594 GLY A O 1
ATOM 627 N N . VAL A 1 85 ? 10.986 3.194 33.694 1.00 12.31 595 VAL A N 1
ATOM 628 C CA . VAL A 1 85 ? 9.754 3.630 34.365 1.00 13.01 595 VAL A CA 1
ATOM 629 C C . VAL A 1 85 ? 9.278 4.967 33.802 1.00 10.74 595 VAL A C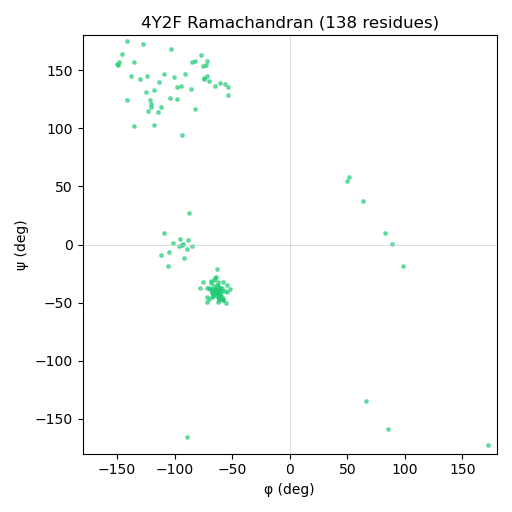 1
ATOM 630 O O . VAL A 1 85 ? 10.087 5.754 33.298 1.00 12.88 595 VAL A O 1
ATOM 634 N N . PRO A 1 86 ? 7.979 5.265 33.871 1.00 13.44 596 PRO A N 1
ATOM 635 C CA . PRO A 1 86 ? 7.459 6.504 33.270 1.00 13.13 596 PRO A CA 1
ATOM 636 C C . PRO A 1 86 ? 7.509 7.701 34.205 1.00 12.97 596 PRO A C 1
ATOM 637 O O . PRO A 1 86 ? 6.700 8.628 34.044 1.00 14.67 596 PRO A O 1
ATOM 641 N N . TYR A 1 87 ? 8.437 7.712 35.156 1.00 12.28 597 TYR A N 1
ATOM 642 C CA . TYR A 1 87 ? 8.571 8.821 36.094 1.00 10.97 597 TYR A CA 1
ATOM 643 C C . TYR A 1 87 ? 10.045 9.000 36.429 1.00 10.72 597 TYR A C 1
ATOM 644 O O . TYR A 1 87 ? 10.884 8.128 36.170 1.00 11.50 597 TYR A O 1
ATOM 653 N N . GLN A 1 88 ? 10.365 10.155 37.002 1.00 11.88 598 GLN A N 1
ATOM 654 C CA . GLN A 1 88 ? 11.690 10.409 37.550 1.00 10.96 598 GLN A CA 1
ATOM 655 C C . GLN A 1 88 ? 11.625 10.454 39.071 1.00 10.61 598 GLN A C 1
ATOM 656 O O . GLN A 1 88 ? 10.636 10.900 39.652 1.00 12.68 598 GLN A O 1
ATOM 662 N N . ILE A 1 89 ? 12.704 9.994 39.713 1.00 12.52 599 ILE A N 1
ATOM 663 C CA . ILE A 1 89 ? 12.881 10.111 41.155 1.00 12.80 599 ILE A CA 1
ATOM 664 C C . ILE A 1 89 ? 14.077 11.038 41.348 1.00 12.74 599 ILE A C 1
ATOM 665 O O . ILE A 1 89 ? 15.209 10.688 40.981 1.00 13.22 599 ILE A O 1
ATOM 670 N N . LEU A 1 90 ? 13.836 12.226 41.915 1.00 13.03 600 LEU A N 1
ATOM 671 C CA . LEU A 1 90 ? 14.850 13.286 41.948 1.00 13.57 600 LEU A CA 1
ATOM 672 C C . LEU A 1 90 ? 15.171 13.700 43.377 1.00 12.54 600 LEU A C 1
ATOM 673 O O . LEU A 1 90 ? 14.262 14.103 44.128 1.00 15.00 600 LEU A O 1
ATOM 678 N N . PRO A 1 91 ? 16.425 13.648 43.794 1.00 14.13 601 PRO A N 1
ATOM 679 C CA . PRO A 1 91 ? 16.762 14.160 45.127 1.00 14.05 601 PRO A CA 1
ATOM 680 C C . PRO A 1 91 ? 16.647 15.675 45.199 1.00 19.51 601 PRO A C 1
ATOM 681 O O . PRO A 1 91 ? 16.987 16.400 44.260 1.00 18.61 601 PRO A O 1
ATOM 685 N N . LEU A 1 92 ? 16.125 16.147 46.329 1.00 15.37 602 LEU A N 1
ATOM 686 C CA . LEU A 1 92 ? 16.068 17.580 46.623 1.00 13.49 602 LEU A CA 1
ATOM 687 C C . LEU A 1 92 ? 17.319 17.916 47.421 1.00 15.42 602 LEU A C 1
ATOM 688 O O . LEU A 1 92 ? 17.346 17.777 48.648 1.00 18.56 602 LEU A O 1
ATOM 693 N N . LYS A 1 93 ? 18.365 18.365 46.731 1.00 17.23 603 LYS A N 1
ATOM 694 C CA . LYS A 1 93 ? 19.680 18.504 47.329 1.00 19.63 603 LYS A CA 1
ATOM 695 C C . LYS A 1 93 ? 20.090 19.963 47.416 1.00 21.71 603 LYS A C 1
ATOM 696 O O . LYS A 1 93 ? 19.862 20.744 46.486 1.00 25.20 603 LYS A O 1
ATOM 702 N N . SER A 1 94 ? 20.706 20.320 48.530 1.00 22.22 604 SER A N 1
ATOM 703 C CA . SER A 1 94 ? 21.410 21.587 48.647 1.00 24.06 604 SER A CA 1
ATOM 704 C C . SER A 1 94 ? 22.838 21.241 49.030 1.00 24.75 604 SER A C 1
ATOM 705 O O . SER A 1 94 ? 23.078 20.691 50.112 1.00 26.97 604 SER A O 1
ATOM 708 N N . GLY A 1 95 ? 23.777 21.539 48.139 1.00 28.03 605 GLY A N 1
ATOM 709 C CA . GLY A 1 95 ? 25.128 21.053 48.339 1.00 29.29 605 GLY A CA 1
ATOM 710 C C . GLY A 1 95 ? 25.142 19.541 48.230 1.00 26.26 605 GLY A C 1
ATOM 711 O O . GLY A 1 95 ? 24.520 18.952 47.337 1.00 31.87 605 GLY A O 1
ATOM 712 N N . GLU A 1 96 ? 25.825 18.900 49.172 1.00 31.24 606 GLU A N 1
ATOM 713 C CA . GLU A 1 96 ? 25.908 17.446 49.195 1.00 30.60 606 GLU A CA 1
ATOM 714 C C . GLU A 1 96 ? 24.785 16.789 49.991 1.00 31.23 606 GLU A C 1
ATOM 715 O O . GLU A 1 96 ? 24.688 15.557 49.993 1.00 35.82 606 GLU A O 1
ATOM 721 N N . LYS A 1 97 ? 23.921 17.570 50.636 1.00 23.68 607 LYS A N 1
ATOM 722 C CA . LYS A 1 97 ? 22.892 17.045 51.523 1.00 25.75 607 LYS A CA 1
ATOM 723 C C . LYS A 1 97 ? 21.556 16.952 50.802 1.00 27.17 607 LYS A C 1
ATOM 724 O O . LYS A 1 97 ? 21.140 17.889 50.115 1.00 21.84 607 LYS A O 1
ATOM 730 N N . THR A 1 98 ? 20.873 15.827 50.988 1.00 21.77 608 THR A N 1
ATOM 731 C CA . THR A 1 98 ? 19.559 15.595 50.405 1.00 19.00 608 THR A CA 1
ATOM 732 C C . THR A 1 98 ? 18.510 15.759 51.499 1.00 19.81 608 THR A C 1
ATOM 733 O O . THR A 1 98 ? 18.620 15.146 52.570 1.00 23.22 608 THR A O 1
ATOM 737 N N . TYR A 1 99 ? 17.527 16.622 51.253 1.00 20.56 609 TYR A N 1
ATOM 738 C CA . TYR A 1 99 ? 16.511 16.955 52.241 1.00 18.69 609 TYR A CA 1
ATOM 739 C C . TYR A 1 99 ? 15.177 16.299 51.953 1.00 20.41 609 TYR A C 1
ATOM 740 O O . TYR A 1 99 ? 14.263 16.389 52.778 1.00 24.06 609 TYR A O 1
ATOM 749 N N . GLY A 1 100 ? 15.057 15.638 50.810 1.00 17.99 610 GLY A N 1
ATOM 750 C CA . GLY A 1 100 ? 13.817 15.008 50.424 1.00 19.01 610 GLY A CA 1
ATOM 751 C C . GLY A 1 100 ? 13.955 14.523 48.997 1.00 14.14 610 GLY A C 1
ATOM 752 O O . GLY A 1 100 ? 15.043 14.551 48.420 1.00 15.56 610 GLY A O 1
ATOM 753 N N . LEU A 1 101 ? 12.834 14.054 48.453 1.00 14.83 611 LEU A N 1
ATOM 754 C CA . LEU A 1 101 ? 12.795 13.628 47.062 1.00 14.36 611 LEU A CA 1
ATOM 755 C C . LEU A 1 101 ? 11.531 14.180 46.436 1.00 15.88 611 LEU A C 1
ATOM 756 O O . LEU A 1 101 ? 10.552 14.485 47.125 1.00 16.96 611 LEU A O 1
ATOM 761 N N . VAL A 1 102 ? 11.551 14.310 45.112 1.00 13.48 612 VAL A N 1
ATOM 762 C CA . VAL A 1 102 ? 10.311 14.510 44.375 1.00 14.88 612 VAL A CA 1
ATOM 763 C C . VAL A 1 102 ? 10.212 13.427 43.305 1.00 14.30 612 VAL A C 1
ATOM 764 O O . VAL A 1 102 ? 11.193 13.135 42.602 1.00 15.04 612 VAL A O 1
ATOM 768 N N . VAL A 1 103 ? 9.057 12.788 43.238 1.00 13.04 613 VAL A N 1
ATOM 769 C CA . VAL A 1 103 ? 8.730 11.862 42.158 1.00 12.29 613 VAL A CA 1
ATOM 770 C C . VAL A 1 103 ? 7.896 12.658 41.161 1.00 12.79 613 VAL A C 1
ATOM 771 O O . VAL A 1 103 ? 6.898 13.286 41.544 1.00 13.65 613 VAL A O 1
ATOM 775 N N . VAL A 1 104 ? 8.327 12.675 39.899 1.00 12.25 614 VAL A N 1
ATOM 776 C CA . VAL A 1 104 ? 7.678 13.462 38.846 1.00 11.06 614 VAL A CA 1
ATOM 777 C C . VAL A 1 104 ? 7.215 12.511 37.747 1.00 10.58 614 VAL A C 1
ATOM 778 O O . VAL A 1 104 ? 8.052 11.863 37.103 1.00 10.90 614 VAL A O 1
ATOM 782 N N . GLU A 1 105 ? 5.905 12.469 37.510 1.00 11.28 615 GLU A N 1
ATOM 783 C CA . GLU A 1 105 ? 5.325 11.622 36.468 1.00 9.76 615 GLU A CA 1
ATOM 784 C C . GLU A 1 105 ? 4.641 12.507 35.434 1.00 10.42 615 GLU A C 1
ATOM 785 O O . GLU A 1 105 ? 3.535 13.003 35.686 1.00 11.42 615 GLU A O 1
ATOM 791 N N . PRO A 1 106 ? 5.249 12.728 34.271 1.00 10.63 616 PRO A N 1
ATOM 792 C CA . PRO A 1 106 ? 4.672 13.667 33.301 1.00 11.68 616 PRO A CA 1
ATOM 793 C C . PRO A 1 106 ? 3.581 13.023 32.465 1.00 12.61 616 PRO A C 1
ATOM 794 O O . PRO A 1 106 ? 3.562 11.812 32.240 1.00 14.26 616 PRO A O 1
ATOM 798 N N . GLY A 1 107 ? 2.713 13.862 31.919 1.00 15.38 617 GLY A N 1
ATOM 799 C CA . GLY A 1 107 ? 1.762 13.370 30.936 1.00 16.95 617 GLY A CA 1
ATOM 800 C C . GLY A 1 107 ? 2.444 12.897 29.670 1.00 17.35 617 GLY A C 1
ATOM 801 O O . GLY A 1 107 ? 1.954 11.971 29.007 1.00 21.61 617 GLY A O 1
ATOM 802 N N . ASN A 1 108 ? 3.579 13.503 29.332 1.00 15.94 618 ASN A N 1
ATOM 803 C CA . ASN A 1 108 ? 4.332 13.228 28.113 1.00 16.40 618 ASN A CA 1
ATOM 804 C C . ASN A 1 108 ? 5.801 13.132 28.533 1.00 15.78 618 ASN A C 1
ATOM 805 O O . ASN A 1 108 ? 6.459 14.148 28.762 1.00 13.78 618 ASN A O 1
ATOM 810 N N . LEU A 1 109 ? 6.319 11.909 28.646 1.00 15.12 619 LEU A N 1
ATOM 811 C CA . LEU A 1 109 ? 7.690 11.724 29.107 1.00 14.51 619 LEU A CA 1
ATOM 812 C C . LEU A 1 109 ? 8.711 12.298 28.126 1.00 14.81 619 LEU A C 1
ATOM 813 O O . LEU A 1 109 ? 9.726 12.862 28.557 1.00 14.07 619 LEU A O 1
ATOM 818 N N . ARG A 1 110 ? 8.447 12.211 26.817 1.00 16.26 620 ARG A N 1
ATOM 819 C CA . ARG A 1 110 ? 9.379 12.784 25.848 1.00 16.75 620 ARG A CA 1
ATOM 820 C C . ARG A 1 110 ? 9.507 14.286 26.020 1.00 18.76 620 ARG A C 1
ATOM 821 O O . ARG A 1 110 ? 10.590 14.835 25.801 1.00 17.92 620 ARG A O 1
ATOM 829 N N . GLN A 1 111 ? 8.428 14.954 26.436 1.00 14.36 621 GLN A N 1
ATOM 830 C CA . GLN A 1 111 ? 8.477 16.390 26.678 1.00 14.08 621 GLN A CA 1
ATOM 831 C C . GLN A 1 111 ? 9.273 16.705 27.937 1.00 12.04 621 GLN A C 1
ATOM 832 O O . GLN A 1 111 ? 10.139 17.589 27.927 1.00 14.06 621 GLN A O 1
ATOM 838 N N . LEU A 1 112 ? 9.040 15.966 29.024 1.00 11.94 622 LEU A N 1
ATOM 839 C CA . LEU A 1 112 ? 9.775 16.216 30.257 1.00 11.73 622 LEU A CA 1
ATOM 840 C C . LEU A 1 112 ? 11.266 15.987 30.080 1.00 11.90 622 LEU A C 1
ATOM 841 O O . LEU A 1 112 ? 12.081 16.691 30.692 1.00 12.49 622 LEU A O 1
ATOM 846 N N . MET A 1 113 ? 11.642 15.012 29.261 1.00 12.66 623 MET A N 1
ATOM 847 C CA . MET A 1 113 ? 13.037 14.617 29.119 1.00 13.83 623 MET A CA 1
ATOM 848 C C . MET A 1 113 ? 13.809 15.472 28.119 1.00 13.80 623 MET A C 1
ATOM 849 O O . MET A 1 113 ? 15.013 15.256 27.944 1.00 15.15 623 MET A O 1
ATOM 854 N N . ILE A 1 114 ? 13.153 16.444 27.487 1.00 12.70 624 ILE A N 1
ATOM 855 C CA . ILE A 1 114 ? 13.900 17.423 26.681 1.00 12.72 624 ILE A CA 1
ATOM 856 C C . ILE A 1 114 ? 14.989 18.032 27.559 1.00 12.55 624 ILE A C 1
ATOM 857 O O . ILE A 1 114 ? 14.698 18.468 28.695 1.00 12.14 624 ILE A O 1
ATOM 862 N N . PRO A 1 115 ? 16.244 18.056 27.129 1.00 11.82 625 PRO A N 1
ATOM 863 C CA . PRO A 1 115 ? 17.317 18.524 28.031 1.00 12.21 625 PRO A CA 1
ATOM 864 C C . PRO A 1 115 ? 17.093 19.905 28.628 1.00 12.36 625 PRO A C 1
ATOM 865 O O . PRO A 1 115 ? 17.315 20.081 29.835 1.00 13.18 625 PRO A O 1
ATOM 869 N N . GLU A 1 116 ? 16.592 20.865 27.851 1.00 12.58 626 GLU A N 1
ATOM 870 C CA . GLU A 1 116 ? 16.289 22.173 28.410 1.00 15.04 626 GLU A CA 1
ATOM 871 C C . GLU A 1 116 ? 15.281 22.079 29.557 1.00 13.26 626 GLU A C 1
ATOM 872 O O . GLU A 1 116 ? 15.418 22.780 30.569 1.00 13.93 626 GLU A O 1
ATOM 878 N N A GLN A 1 117 ? 14.268 21.220 29.428 0.54 12.86 627 GLN A N 1
ATOM 879 N N B GLN A 1 117 ? 14.280 21.203 29.419 0.46 13.06 627 GLN A N 1
ATOM 880 C CA A GLN A 1 117 ? 13.316 21.046 30.526 0.54 10.51 627 GLN A CA 1
ATOM 881 C CA B GLN A 1 117 ? 13.281 21.000 30.468 0.46 12.18 627 GLN A CA 1
ATOM 882 C C A GLN A 1 117 ? 13.976 20.416 31.741 0.54 11.06 627 GLN A C 1
ATOM 883 C C B GLN A 1 117 ? 13.902 20.368 31.712 0.46 10.77 627 GLN A C 1
ATOM 884 O O A GLN A 1 117 ? 13.712 20.825 32.881 0.54 11.57 627 GLN A O 1
ATOM 885 O O B GLN A 1 117 ? 13.563 20.750 32.841 0.46 11.35 627 GLN A O 1
ATOM 896 N N . GLN A 1 118 ? 14.805 19.400 31.519 1.00 10.83 628 GLN A N 1
ATOM 897 C CA . GLN A 1 118 ? 15.561 18.803 32.626 1.00 12.01 628 GLN A CA 1
ATOM 898 C C . GLN A 1 118 ? 16.407 19.831 33.361 1.00 12.33 628 GLN A C 1
ATOM 899 O O . GLN A 1 118 ? 16.498 19.795 34.593 1.00 13.85 628 GLN A O 1
ATOM 905 N N . ARG A 1 119 ? 17.047 20.754 32.634 1.00 12.07 629 ARG A N 1
ATOM 906 C CA . ARG A 1 119 ? 17.863 21.758 33.304 1.00 13.93 629 ARG A CA 1
ATOM 907 C C . ARG A 1 119 ? 16.991 22.701 34.124 1.00 14.46 629 ARG A C 1
ATOM 908 O O . ARG A 1 119 ? 17.359 23.068 35.249 1.00 15.62 629 ARG A O 1
ATOM 916 N N . LEU A 1 120 ? 15.809 23.052 33.608 1.00 11.60 630 LEU A N 1
ATOM 917 C CA . LEU A 1 120 ? 14.888 23.895 34.369 1.00 13.41 630 LEU A CA 1
ATOM 918 C C . LEU A 1 120 ? 14.400 23.168 35.611 1.00 14.48 630 LEU A C 1
ATOM 919 O O . LEU A 1 120 ? 14.348 23.748 36.710 1.00 15.86 630 LEU A O 1
ATOM 924 N N . LEU A 1 121 ? 14.059 21.882 35.467 1.00 11.93 631 LEU A N 1
ATOM 925 C CA . LEU A 1 121 ? 13.576 21.119 36.607 1.00 15.07 631 LEU A CA 1
ATOM 926 C C . LEU A 1 121 ? 14.646 21.007 37.680 1.00 15.51 631 LEU A C 1
ATOM 927 O O . LEU A 1 121 ? 14.332 21.050 38.875 1.00 15.20 631 LEU A O 1
ATOM 932 N N . GLU A 1 122 ? 15.917 20.896 37.285 1.00 13.29 632 GLU A N 1
ATOM 933 C CA . GLU A 1 122 ? 16.968 20.860 38.293 1.00 16.04 632 GLU A CA 1
ATOM 934 C C . GLU A 1 122 ? 17.007 22.147 39.103 1.00 19.44 632 GLU A C 1
ATOM 935 O O . GLU A 1 122 ? 17.201 22.112 40.327 1.00 22.38 632 GLU A O 1
ATOM 941 N N . THR A 1 123 ? 16.812 23.291 38.450 1.00 15.69 633 THR A N 1
ATOM 942 C CA . THR A 1 123 ? 16.785 24.551 39.179 1.00 18.15 633 THR A CA 1
ATOM 943 C C . THR A 1 123 ? 15.609 24.583 40.141 1.00 18.13 633 THR A C 1
ATOM 944 O O . THR A 1 123 ? 15.745 25.045 41.281 1.00 17.90 633 THR A O 1
ATOM 948 N N . PHE A 1 124 ? 14.451 24.065 39.715 1.00 15.61 634 PHE A N 1
ATOM 949 C CA . PHE A 1 124 ? 13.312 23.979 40.626 1.00 15.20 634 PHE A CA 1
ATOM 950 C C . PHE A 1 124 ? 13.656 23.153 41.864 1.00 16.35 634 PHE A C 1
ATOM 951 O O . PHE A 1 124 ? 13.385 23.578 42.997 1.00 17.15 634 PHE A O 1
ATOM 959 N N . THR A 1 125 ? 14.256 21.970 41.683 1.00 14.29 635 THR A N 1
ATOM 960 C CA . THR A 1 125 ? 14.554 21.136 42.846 1.00 16.77 635 THR A CA 1
ATOM 961 C C . THR A 1 125 ? 15.572 21.793 43.769 1.00 14.84 635 THR A C 1
ATOM 962 O O . THR A 1 125 ? 15.538 21.569 44.984 1.00 16.88 635 THR A O 1
ATOM 966 N N . LEU A 1 126 ? 16.464 22.623 43.222 1.00 16.34 636 LEU A N 1
ATOM 967 C CA . LEU A 1 126 ? 17.414 23.334 44.067 1.00 15.40 636 LEU A CA 1
ATOM 968 C C . LEU A 1 126 ? 16.701 24.354 44.949 1.00 16.96 636 LEU A C 1
ATOM 969 O O . LEU A 1 126 ? 17.011 24.477 46.141 1.00 16.70 636 LEU A O 1
ATOM 974 N N . LEU A 1 127 ? 15.725 25.071 44.393 1.00 17.25 637 LEU A N 1
ATOM 975 C CA . LEU A 1 127 ? 14.979 26.038 45.196 1.00 15.10 637 LEU A CA 1
ATOM 976 C C . LEU A 1 127 ? 14.133 25.337 46.254 1.00 14.61 637 LEU A C 1
ATOM 977 O O . LEU A 1 127 ? 14.068 25.788 47.407 1.00 16.77 637 LEU A O 1
ATOM 982 N N . VAL A 1 128 ? 13.504 24.209 45.902 1.00 14.28 638 VAL A N 1
ATOM 983 C CA . VAL A 1 128 ? 12.756 23.443 46.890 1.00 16.65 638 VAL A CA 1
ATOM 984 C C . VAL A 1 128 ? 13.676 22.959 48.006 1.00 17.34 638 VAL A C 1
ATOM 985 O O . VAL A 1 128 ? 13.343 23.048 49.195 1.00 17.57 638 VAL A O 1
ATOM 989 N N . ALA A 1 129 ? 14.851 22.446 47.637 1.00 16.19 639 ALA A N 1
ATOM 990 C CA . ALA A 1 129 ? 15.792 21.947 48.630 1.00 17.09 639 ALA A CA 1
ATOM 991 C C . ALA A 1 129 ? 16.226 23.049 49.585 1.00 17.53 639 ALA A C 1
ATOM 992 O O . ALA A 1 129 ? 16.337 22.816 50.790 1.00 19.42 639 ALA A O 1
ATOM 994 N N . ASN A 1 130 ? 16.473 24.257 49.061 1.00 18.57 640 ASN A N 1
ATOM 995 C CA . A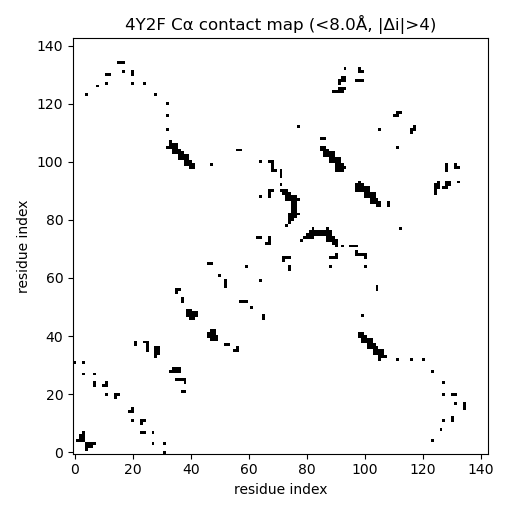SN A 1 130 ? 16.856 25.382 49.911 1.00 18.83 640 ASN A CA 1
ATOM 996 C C . ASN A 1 130 ? 15.761 25.703 50.919 1.00 19.21 640 ASN A C 1
ATOM 997 O O . ASN A 1 130 ? 16.051 26.044 52.072 1.00 19.10 640 ASN A O 1
ATOM 1002 N N . ALA A 1 131 ? 14.497 25.612 50.501 1.00 17.69 641 ALA A N 1
ATOM 1003 C CA . ALA A 1 131 ? 13.393 25.887 51.419 1.00 18.32 641 ALA A CA 1
ATOM 1004 C C . ALA A 1 131 ? 13.312 24.832 52.516 1.00 20.51 641 ALA A C 1
ATOM 1005 O O . ALA A 1 131 ? 13.165 25.160 53.700 1.00 21.54 641 ALA A O 1
ATOM 1007 N N . LEU A 1 132 ? 13.419 23.557 52.137 1.00 19.08 642 LEU A N 1
ATOM 1008 C CA . LEU A 1 132 ? 13.451 22.474 53.114 1.00 18.91 642 LEU A CA 1
ATOM 1009 C C . LEU A 1 132 ? 14.636 22.613 54.061 1.00 19.79 642 LEU A C 1
ATOM 1010 O O . LEU A 1 132 ? 14.498 22.398 55.269 1.00 23.12 642 LEU A O 1
ATOM 1015 N N . GLU A 1 133 ? 15.806 22.987 53.530 1.00 21.82 643 GLU A N 1
ATOM 1016 C CA . GLU A 1 133 ? 16.983 23.174 54.378 1.00 21.55 643 GLU A CA 1
ATOM 1017 C C . GLU A 1 133 ? 16.756 24.284 55.395 1.00 22.80 643 GLU A C 1
ATOM 1018 O O . GLU A 1 133 ? 17.106 24.145 56.572 1.00 24.65 643 GLU A O 1
ATOM 1024 N N . ARG A 1 134 ? 16.155 25.390 54.955 1.00 22.24 644 ARG A N 1
ATOM 1025 C CA . ARG A 1 134 ? 15.889 26.497 55.860 1.00 23.79 644 ARG A CA 1
ATOM 1026 C C . ARG A 1 134 ? 14.962 26.073 56.994 1.00 24.93 644 ARG A C 1
ATOM 1027 O O . ARG A 1 134 ? 15.236 26.347 58.168 1.00 26.94 644 ARG A O 1
ATOM 1035 N N . LEU A 1 135 ? 13.857 25.400 56.663 1.00 24.51 645 LEU A N 1
ATOM 1036 C CA . LEU A 1 135 ? 12.905 25.013 57.703 1.00 26.93 645 LEU A CA 1
ATOM 1037 C C . LEU A 1 135 ? 13.501 23.984 58.657 1.00 29.80 645 LEU A C 1
ATOM 1038 O O . LEU A 1 135 ? 13.309 24.075 59.875 1.00 31.62 645 LEU A O 1
ATOM 1043 N N . THR A 1 136 ? 14.213 22.992 58.117 1.00 27.32 646 THR A N 1
ATOM 1044 C CA . THR A 1 136 ? 14.805 21.950 58.951 1.00 27.90 646 THR A CA 1
ATOM 1045 C C . THR A 1 136 ? 15.819 22.538 59.923 1.00 30.62 646 THR A C 1
ATOM 1046 O O . THR A 1 136 ? 15.785 22.256 61.128 1.00 32.08 646 THR A O 1
ATOM 1050 N N . LYS A 1 137 ? 16.738 23.357 59.415 1.00 32.31 647 LYS A N 1
ATOM 1051 C CA . LYS A 1 137 ? 17.779 23.900 60.278 1.00 37.97 647 LYS A CA 1
ATOM 1052 C C . LYS A 1 137 ? 17.216 24.886 61.296 1.00 34.66 647 LYS A C 1
ATOM 1053 O O . LYS A 1 137 ? 17.717 24.960 62.425 1.00 35.17 647 LYS A O 1
ATOM 1059 N N . LEU A 1 138 ? 16.167 25.630 60.934 1.00 33.15 648 LEU A N 1
ATOM 1060 C CA . LEU A 1 138 ? 15.561 26.558 61.884 1.00 33.53 648 LEU A CA 1
ATOM 1061 C C . LEU A 1 138 ? 14.829 25.814 62.994 1.00 36.62 648 LEU A C 1
ATOM 1062 O O . LEU A 1 138 ? 14.986 26.139 64.178 1.00 41.92 648 LEU A O 1
ATOM 1067 N N . ALA A 1 139 ? 14.022 24.812 62.629 1.00 36.39 649 ALA A N 1
ATOM 1068 C CA . ALA A 1 139 ? 13.346 24.002 63.639 1.00 39.70 649 ALA A CA 1
ATOM 1069 C C . ALA A 1 139 ? 14.346 23.382 64.606 1.00 43.73 649 ALA A C 1
ATOM 1070 O O . ALA A 1 139 ? 14.099 23.329 65.817 1.00 43.40 649 ALA A O 1
ATOM 1072 N N . ALA A 1 140 ? 15.487 22.916 64.094 1.00 37.26 650 ALA A N 1
ATOM 1073 C CA . ALA A 1 140 ? 16.511 22.357 64.972 1.00 44.72 650 ALA A CA 1
ATOM 1074 C C . ALA A 1 140 ? 17.104 23.429 65.875 1.00 42.89 650 ALA A C 1
ATOM 1075 O O . ALA A 1 140 ? 17.345 23.184 67.064 1.00 50.74 650 ALA A O 1
ATOM 1077 N N . ALA A 1 141 ? 17.342 24.624 65.328 1.00 41.52 651 ALA A N 1
ATOM 1078 C CA . ALA A 1 141 ? 17.862 25.728 66.126 1.00 51.11 651 ALA A CA 1
ATOM 1079 C C . ALA A 1 141 ? 16.949 26.053 67.300 1.00 51.11 651 ALA A C 1
ATOM 1080 O O . ALA A 1 141 ? 17.428 26.459 68.366 1.00 51.91 651 ALA A O 1
ATOM 1082 N N . LEU A 1 142 ? 15.639 25.860 67.136 1.00 52.21 652 LEU A N 1
ATOM 1083 C CA . LEU A 1 142 ? 14.661 26.277 68.130 1.00 63.68 652 LEU A CA 1
ATOM 1084 C C . LEU A 1 142 ? 14.065 25.136 68.942 1.00 68.03 652 LEU A C 1
ATOM 1085 O O . LEU A 1 142 ? 13.517 25.393 70.018 1.00 72.18 652 LEU A O 1
ATOM 1090 N N . GLU A 1 143 ? 14.157 23.897 68.468 1.00 71.70 653 GLU A N 1
ATOM 1091 C CA . GLU A 1 143 ? 13.531 22.770 69.155 1.00 74.47 653 GLU A CA 1
ATOM 1092 C C . GLU A 1 143 ? 14.513 21.631 69.412 1.00 74.41 653 GLU A C 1
ATOM 1093 O O . GLU A 1 143 ? 14.388 20.901 70.398 1.00 79.30 653 GLU A O 1
#

Radius of gyration: 14.19 Å; Cα contacts (8 Å, |Δi|>4): 229; chains: 1; bounding box: 30×33×43 Å

CATH classification: 3.30.450.40

B-factor: mean 29.72, std 15.94, range [9.76, 88.79]

Solvent-accessible surface area: 8044 Å² total; per-residue (Å²): 63,114,150,37,48,137,71,0,41,107,33,7,67,112,14,213,39,65,146,59,0,15,59,24,0,46,118,32,0,37,77,14,5,116,9,145,12,22,3,3,32,50,52,152,116,24,107,9,70,54,108,103,81,50,176,42,9,62,88,20,65,66,71,44,2,27,83,0,27,89,126,7,87,54,0,0,5,68,30,148,41,60,86,75,31,63,8,5,0,24,15,0,62,20,66,153,135,25,29,0,0,0,0,0,25,14,78,60,60,195,68,2,50,84,90,114,55,44,155,53,2,126,52,0,12,83,44,0,0,61,3,4,38,95,26,74,120,93,59,78,81,154,128

Sequence (143 aa):
GAMDLYEMSKALAVGRSPQDIAATSEQFIASTFHARSQVLLPDDNGKLQPLTHPQGMTPWDDAIAQWSFDKGLPAGAGTDTLPGVPYQILPLKSGEKTYGLVVVEPGNLRQLMIPEQQQRLLETFTLLVANALERLTKLAAALE